Protein AF-A4RSE8-F1 (afdb_monomer)

Solvent-accessible surface area (backbone atoms only — not comparable to full-atom values): 7703 Å² total; per-residue (Å²): 138,79,58,62,68,58,51,51,48,52,58,59,52,69,70,53,61,55,87,44,68,72,59,42,50,52,53,37,50,50,51,46,67,71,17,65,91,40,54,71,45,30,41,56,54,49,50,53,51,50,49,50,37,70,71,39,56,57,93,26,28,63,35,39,51,52,36,52,51,49,34,36,71,72,67,27,71,55,44,38,58,48,50,53,60,62,40,44,74,55,46,53,66,51,53,72,62,35,54,74,71,54,39,55,51,50,53,57,52,54,65,68,37,65,92,66,49,61,64,77,56,47,62,72,40,47,76,79,70,47,78,76,76,84,125

InterPro domains:
  IPR006569 CID domain [PF04818] (38-124)
  IPR006569 CID domain [PS51391] (1-133)
  IPR006569 CID domain [SM00582] (8-130)
  IPR008942 ENTH/VHS [G3DSA:1.25.40.90] (2-130)
  IPR008942 ENTH/VHS [SSF48464] (4-128)
  IPR045154 Protein PCF11-like [PTHR15921] (7-128)
  IPR047415 Pcf11, CID domain [cd16982] (7-129)

Mean predicted aligned error: 3.83 Å

Foldseek 3Di:
DQVVLLVVLLVLLVVQQDQDPVS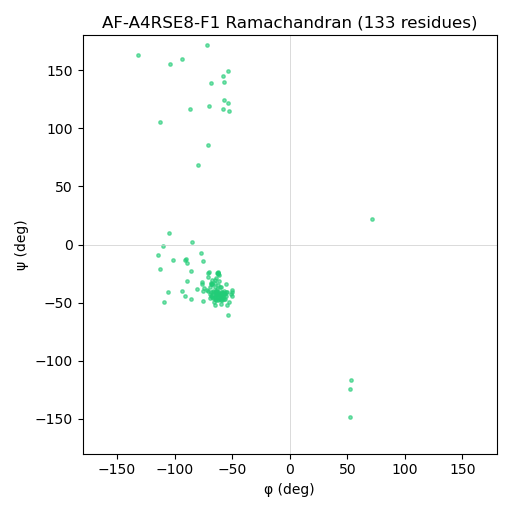LVVSLVSLCVNCVLPLVSNLSSLVSLLVCLVPHALNRSVSSLVSLLSNQVPVNDSSQVNCLVCVLVSLVVSLVRHDPVVLVVSVVSLVVCPVRHDPVSSVSRCCVSDDPPDD

Radius of gyration: 14.72 Å; Cα contacts (8 Å, |Δi|>4): 122; chains: 1; bounding box: 35×40×34 Å

Organism: Ostreococcus lucimarinus (strain CCE9901) (NCBI:txid436017)

Sequence (135 aa):
MSGEEFEEYASALSELVINSKPIITSLTILAGEIAGNDEARAEAIAELIRGHIRTAPAKTKLCGFYLLDSVVKNLRGPFVRCFATGLSDLFLPAYAKVDITQKKSMARLFNTWRPVFPASVLDEIEPHIAPRAAA

pLDDT: mean 92.97, std 10.93, range [35.47, 98.5]

Structure (mmCIF, N/CA/C/O backbone):
data_AF-A4RSE8-F1
#
_entry.id   AF-A4RSE8-F1
#
loop_
_atom_site.group_PDB
_atom_site.id
_atom_site.type_symbol
_atom_site.label_atom_id
_atom_site.label_alt_id
_atom_site.label_comp_id
_atom_site.label_asym_id
_atom_site.label_entity_id
_atom_site.label_seq_id
_atom_site.pdbx_PDB_ins_code
_atom_site.Cartn_x
_atom_site.Cartn_y
_atom_site.Cartn_z
_atom_site.occupancy
_atom_site.B_iso_or_equiv
_atom_site.auth_seq_id
_atom_site.auth_comp_id
_atom_site.auth_asym_id
_atom_site.auth_atom_id
_atom_site.pdbx_PDB_model_num
ATOM 1 N N . MET A 1 1 ? -21.184 12.386 10.783 1.00 49.25 1 MET A N 1
ATOM 2 C CA . MET A 1 1 ? -20.017 13.256 10.527 1.00 49.25 1 MET A CA 1
ATOM 3 C C . MET A 1 1 ? -18.891 12.417 9.921 1.00 49.25 1 MET A 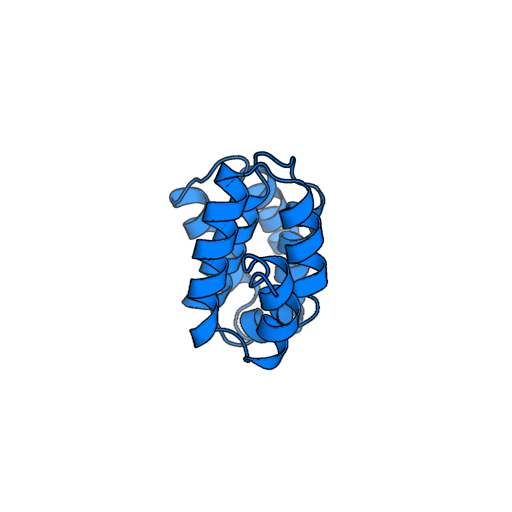C 1
ATOM 5 O O . MET A 1 1 ? -17.820 12.363 10.487 1.00 49.25 1 MET A O 1
ATOM 9 N N . SER A 1 2 ? -19.142 11.674 8.836 1.00 63.53 2 SER A N 1
ATOM 10 C CA . SER A 1 2 ? -18.252 10.570 8.428 1.00 63.53 2 SER A CA 1
ATOM 11 C C . SER A 1 2 ? -17.452 10.817 7.149 1.00 63.53 2 SER A C 1
ATOM 13 O O . SER A 1 2 ? -16.742 9.915 6.748 1.00 63.53 2 SER A O 1
ATOM 15 N N . GLY A 1 3 ? -17.601 11.959 6.465 1.00 80.50 3 GLY A N 1
ATOM 16 C CA . GLY A 1 3 ? -16.933 12.218 5.176 1.00 80.50 3 GLY A CA 1
ATOM 17 C C . GLY A 1 3 ? -15.594 12.949 5.297 1.00 80.50 3 GLY A C 1
ATOM 18 O O . GLY A 1 3 ? -14.639 12.584 4.621 1.00 80.50 3 GLY A O 1
ATOM 19 N N . GLU A 1 4 ? -15.523 13.928 6.201 1.00 90.94 4 GLU A N 1
ATOM 20 C CA . GLU A 1 4 ? -14.373 14.827 6.384 1.00 90.94 4 GLU A CA 1
ATOM 21 C C . GLU A 1 4 ? -13.073 14.062 6.672 1.00 90.94 4 GLU A C 1
ATOM 23 O O . GLU A 1 4 ? -12.058 14.306 6.033 1.00 90.94 4 GLU A O 1
ATOM 28 N N . GLU A 1 5 ? -13.132 13.033 7.519 1.00 94.50 5 GLU A N 1
ATOM 29 C CA . GLU A 1 5 ? -11.977 12.188 7.853 1.00 94.50 5 GLU A CA 1
ATOM 30 C C . GLU A 1 5 ? -11.373 11.487 6.613 1.00 94.50 5 GLU A C 1
ATOM 32 O O . GLU A 1 5 ? -10.154 11.354 6.490 1.00 94.50 5 GLU A O 1
ATOM 37 N N . PHE A 1 6 ? -12.204 11.055 5.656 1.00 95.50 6 PHE A N 1
ATOM 38 C CA . PHE A 1 6 ? -11.722 10.436 4.413 1.00 95.50 6 PHE A CA 1
ATOM 39 C C . PHE A 1 6 ? -11.169 11.469 3.426 1.00 95.50 6 PHE A C 1
ATOM 41 O O . PHE A 1 6 ? -10.238 11.160 2.680 1.00 95.50 6 PHE A O 1
ATOM 48 N N . GLU A 1 7 ? -11.717 12.685 3.418 1.00 95.44 7 GLU A N 1
ATOM 49 C CA . GLU A 1 7 ? -11.199 13.801 2.621 1.00 95.44 7 GLU A CA 1
ATOM 50 C C . GLU A 1 7 ? -9.827 14.250 3.136 1.00 95.44 7 GLU A C 1
ATOM 52 O O . GLU A 1 7 ? -8.893 14.406 2.347 1.00 95.44 7 GLU A O 1
ATOM 57 N N . GLU A 1 8 ? -9.665 14.356 4.456 1.00 95.44 8 GLU A N 1
ATOM 58 C CA . GLU A 1 8 ? -8.377 14.609 5.105 1.00 95.44 8 GLU A CA 1
ATOM 59 C C . GLU A 1 8 ? -7.367 13.509 4.779 1.00 95.44 8 GLU A C 1
ATOM 61 O O . GLU A 1 8 ? -6.230 13.799 4.396 1.00 95.44 8 GLU A O 1
ATOM 66 N N . TYR A 1 9 ? -7.786 12.240 4.846 1.00 97.69 9 TYR A N 1
ATOM 67 C CA . TYR A 1 9 ? -6.937 11.119 4.457 1.00 97.69 9 TYR A CA 1
ATOM 68 C C . TYR A 1 9 ? -6.490 11.219 2.995 1.00 97.69 9 TYR A C 1
ATOM 70 O O . TYR A 1 9 ? -5.308 11.050 2.692 1.00 97.69 9 TYR A O 1
ATOM 78 N N . ALA A 1 10 ? -7.417 11.519 2.082 1.00 96.88 10 ALA A N 1
ATOM 79 C CA . ALA A 1 10 ? -7.121 11.683 0.663 1.00 96.88 10 ALA A CA 1
ATOM 80 C C . ALA A 1 10 ? -6.165 12.861 0.408 1.00 96.88 10 ALA A C 1
ATOM 82 O O . ALA A 1 10 ? -5.236 12.731 -0.394 1.00 96.88 10 ALA A O 1
ATOM 83 N N . SER A 1 11 ? -6.341 13.976 1.124 1.00 96.00 11 SER A N 1
ATOM 84 C CA . SER A 1 11 ? -5.442 15.131 1.056 1.00 96.00 11 SER A CA 1
ATOM 85 C C . SER A 1 11 ? -4.051 14.812 1.605 1.00 96.00 11 SER A C 1
ATOM 87 O O . SER A 1 11 ? -3.053 15.232 1.032 1.00 96.00 11 SER A O 1
ATOM 89 N N . ALA A 1 12 ? -3.940 14.057 2.697 1.00 95.62 12 ALA A N 1
ATOM 90 C CA . ALA A 1 12 ? -2.641 13.631 3.210 1.00 95.62 12 ALA A CA 1
ATOM 91 C C . ALA A 1 12 ? -1.960 12.631 2.256 1.00 95.62 12 ALA A C 1
ATOM 93 O O . ALA A 1 12 ? -0.736 12.618 2.111 1.00 95.62 12 ALA A O 1
ATOM 94 N N . LEU A 1 13 ? -2.751 11.794 1.580 1.00 96.38 13 LEU A N 1
ATOM 95 C CA . LEU A 1 13 ? -2.263 10.795 0.636 1.00 96.38 13 LEU A CA 1
ATOM 96 C C . LEU A 1 13 ? -1.661 11.430 -0.627 1.00 96.38 13 LEU A C 1
ATOM 98 O O . LEU A 1 13 ? -0.674 10.901 -1.146 1.00 96.38 13 LEU A O 1
ATOM 102 N N . SER A 1 14 ? -2.176 12.579 -1.089 1.00 95.31 14 SER A N 1
ATOM 103 C CA . SER A 1 14 ? -1.616 13.287 -2.252 1.00 95.31 14 SER A CA 1
ATOM 104 C C . SER A 1 14 ? -0.182 13.770 -2.035 1.00 95.31 14 SER A C 1
ATOM 106 O O . SER A 1 14 ? 0.573 13.872 -3.000 1.00 95.31 14 SER A O 1
ATOM 108 N N . GLU A 1 15 ? 0.228 13.978 -0.782 1.00 94.94 15 GLU A N 1
ATOM 109 C CA . GLU A 1 15 ? 1.597 14.366 -0.420 1.00 94.94 15 GLU A CA 1
ATOM 110 C C . GLU A 1 15 ? 2.596 13.196 -0.516 1.00 94.94 15 GLU A C 1
ATOM 112 O O . GLU A 1 15 ? 3.815 13.398 -0.538 1.00 94.94 15 GLU A O 1
ATOM 117 N N . LEU A 1 16 ? 2.119 11.947 -0.613 1.00 95.06 16 LEU A N 1
ATOM 118 C CA . LEU A 1 16 ? 2.970 10.762 -0.740 1.00 95.06 16 LEU A CA 1
ATOM 119 C C . LEU A 1 16 ? 3.467 10.574 -2.185 1.00 95.06 16 LEU A C 1
ATOM 121 O O . LEU A 1 16 ? 3.112 9.623 -2.888 1.00 95.06 16 LEU A O 1
ATOM 125 N N . VAL A 1 17 ? 4.334 11.489 -2.618 1.00 92.19 17 VAL A N 1
ATOM 126 C CA . VAL A 1 17 ? 4.970 11.493 -3.949 1.00 92.19 17 VAL A CA 1
ATOM 127 C C . VAL A 1 17 ? 6.409 10.975 -3.938 1.00 92.19 17 VAL A C 1
ATOM 129 O O . VAL A 1 17 ? 6.969 10.659 -4.984 1.00 92.19 17 VAL A O 1
ATOM 132 N N . ILE A 1 18 ? 7.011 10.838 -2.759 1.00 90.69 18 ILE A N 1
ATOM 133 C CA . ILE A 1 18 ? 8.343 10.262 -2.554 1.00 90.69 18 ILE A CA 1
ATOM 134 C C . ILE A 1 18 ? 8.296 9.227 -1.432 1.00 90.69 18 ILE A C 1
ATOM 136 O O . ILE A 1 18 ? 7.360 9.199 -0.632 1.00 90.69 18 ILE A O 1
ATOM 140 N N . ASN A 1 19 ? 9.320 8.377 -1.349 1.00 92.38 19 ASN A N 1
ATOM 141 C CA . ASN A 1 19 ? 9.435 7.399 -0.272 1.00 92.38 19 ASN A CA 1
ATOM 142 C C . ASN A 1 19 ? 9.757 8.108 1.057 1.00 92.38 19 ASN A C 1
ATOM 144 O O . ASN A 1 19 ? 10.922 8.270 1.419 1.00 92.38 19 ASN A O 1
ATOM 148 N N . SER A 1 20 ? 8.716 8.564 1.755 1.00 95.12 20 SER A N 1
ATOM 149 C CA . SER A 1 20 ? 8.807 9.323 3.000 1.00 95.12 20 SER A CA 1
ATOM 150 C C . SER A 1 20 ? 8.265 8.501 4.162 1.00 95.12 20 SER A C 1
ATOM 152 O O . SER A 1 20 ? 7.054 8.345 4.327 1.00 95.12 20 SER A O 1
ATOM 154 N N . LYS A 1 21 ? 9.172 7.988 5.001 1.00 95.38 21 LYS A N 1
ATOM 155 C CA . LYS A 1 21 ? 8.798 7.240 6.209 1.00 95.38 21 LYS A CA 1
ATOM 156 C C . LYS A 1 21 ? 7.875 8.045 7.144 1.00 95.38 21 LYS A C 1
ATOM 158 O O . LYS A 1 21 ? 6.908 7.444 7.613 1.00 95.38 21 LYS A O 1
ATOM 163 N N . PRO A 1 22 ? 8.100 9.352 7.408 1.00 97.44 22 PRO A N 1
ATOM 164 C CA . PRO A 1 22 ? 7.176 10.144 8.222 1.00 97.44 22 PRO A CA 1
ATOM 165 C C . PRO A 1 22 ? 5.750 10.179 7.659 1.00 97.44 22 PRO A C 1
ATOM 167 O O . PRO A 1 22 ? 4.809 9.915 8.400 1.00 97.44 22 PRO A O 1
ATOM 170 N N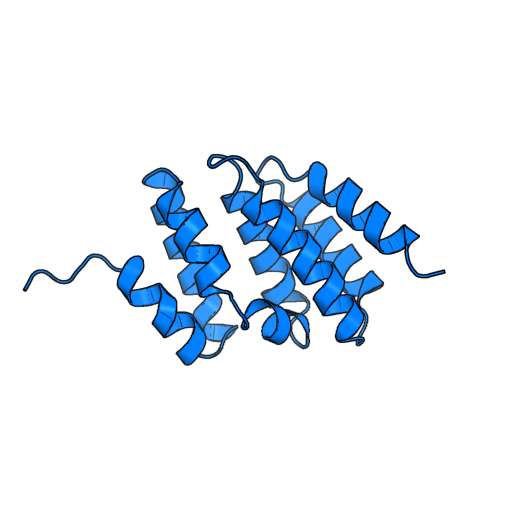 . ILE A 1 23 ? 5.591 10.406 6.348 1.00 97.00 23 ILE A N 1
ATOM 171 C CA . ILE A 1 23 ? 4.267 10.459 5.706 1.00 97.00 23 ILE A CA 1
ATOM 172 C C . ILE A 1 23 ? 3.594 9.083 5.751 1.00 97.00 23 ILE A C 1
ATOM 174 O O . ILE A 1 23 ? 2.446 8.978 6.168 1.00 97.00 23 ILE A O 1
ATOM 178 N N . ILE A 1 24 ? 4.319 8.010 5.410 1.00 98.19 24 ILE A N 1
ATOM 179 C CA . ILE A 1 24 ? 3.798 6.632 5.474 1.00 98.19 24 ILE A CA 1
ATOM 180 C C . ILE A 1 24 ? 3.339 6.281 6.893 1.00 98.19 24 ILE A C 1
ATOM 182 O O . ILE A 1 24 ? 2.279 5.683 7.072 1.00 98.19 24 ILE A O 1
ATOM 186 N N . THR A 1 25 ? 4.127 6.654 7.903 1.00 98.12 25 THR A N 1
ATOM 187 C CA . THR A 1 25 ? 3.788 6.401 9.310 1.00 98.12 25 THR A CA 1
ATOM 188 C C . THR A 1 25 ? 2.529 7.172 9.704 1.00 98.12 25 THR A C 1
ATOM 190 O O . THR A 1 25 ? 1.606 6.570 10.241 1.00 98.12 25 THR A O 1
ATOM 193 N N . SER A 1 26 ? 2.453 8.465 9.369 1.00 98.06 26 SER A N 1
ATOM 194 C CA . SER A 1 26 ? 1.281 9.304 9.650 1.00 98.06 26 SER A CA 1
ATOM 195 C C . SER A 1 26 ? 0.016 8.755 8.991 1.00 98.06 26 SER A C 1
ATOM 197 O O . SER A 1 26 ? -1.000 8.589 9.655 1.00 98.06 26 SER A O 1
ATOM 199 N N . LEU A 1 27 ? 0.088 8.393 7.708 1.00 98.50 27 LEU A N 1
ATOM 200 C CA . LEU A 1 27 ? -1.032 7.799 6.973 1.00 98.50 27 LEU A CA 1
ATOM 201 C C . LEU A 1 27 ? -1.429 6.426 7.524 1.00 98.50 27 LEU A C 1
ATOM 203 O O . LEU A 1 27 ? -2.592 6.050 7.460 1.00 98.50 27 LEU A O 1
ATOM 207 N N . THR A 1 28 ? -0.486 5.662 8.073 1.00 98.50 28 THR A N 1
ATOM 208 C CA . THR A 1 28 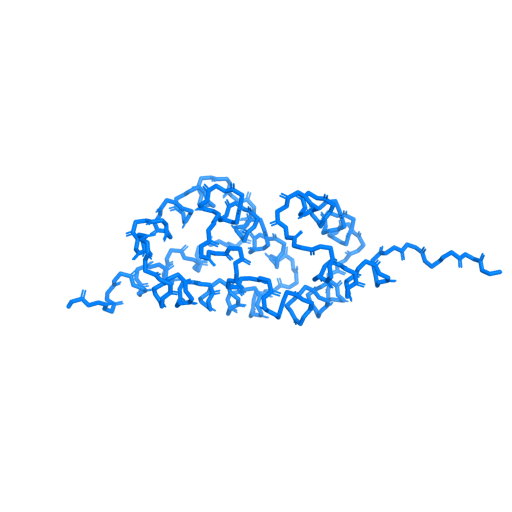? -0.801 4.383 8.723 1.00 98.50 28 THR A CA 1
ATOM 209 C C . THR A 1 28 ? -1.544 4.605 10.042 1.00 98.50 28 THR A C 1
ATOM 211 O O . THR A 1 28 ? -2.487 3.875 10.330 1.00 98.50 28 THR A O 1
ATOM 214 N N . ILE A 1 29 ? -1.154 5.615 10.825 1.00 98.06 29 ILE A N 1
ATOM 215 C CA . ILE A 1 29 ? -1.838 5.980 12.076 1.00 98.06 29 ILE A CA 1
ATOM 216 C C . ILE A 1 29 ? -3.261 6.463 11.771 1.00 98.06 29 ILE A C 1
ATOM 218 O O . ILE A 1 29 ? -4.210 5.873 12.281 1.00 98.06 29 ILE A O 1
ATOM 222 N N . LEU A 1 30 ? -3.409 7.425 10.851 1.00 97.56 30 LEU A N 1
ATOM 223 C CA . LEU A 1 30 ? -4.715 7.946 10.433 1.00 97.56 30 LEU A CA 1
ATOM 224 C C . LEU A 1 30 ? -5.628 6.837 9.896 1.00 97.56 30 LEU A C 1
ATOM 226 O O . LEU A 1 30 ? -6.801 6.780 10.242 1.00 97.56 30 LEU A O 1
ATOM 230 N N . ALA A 1 31 ? -5.099 5.906 9.095 1.00 98.06 31 ALA A N 1
ATOM 231 C CA . ALA A 1 31 ? -5.880 4.769 8.606 1.00 98.06 31 ALA A CA 1
ATOM 232 C C . ALA A 1 31 ? -6.440 3.914 9.755 1.00 98.06 31 ALA A C 1
ATOM 234 O O . ALA A 1 31 ? -7.586 3.474 9.687 1.00 98.06 31 ALA A O 1
ATOM 235 N N . GLY A 1 32 ? -5.646 3.685 10.805 1.00 97.19 32 GLY A N 1
ATOM 236 C CA . GLY A 1 32 ? -6.075 2.943 11.989 1.00 97.19 32 GLY A CA 1
ATOM 237 C C . GLY A 1 32 ? -7.117 3.692 12.816 1.00 97.19 32 GLY A C 1
ATOM 238 O O . GLY A 1 32 ? -8.089 3.083 13.255 1.00 97.19 32 GLY A O 1
ATOM 239 N N . GLU A 1 33 ? -6.946 5.002 12.987 1.00 96.06 33 GLU A N 1
ATOM 240 C CA . GLU A 1 33 ? -7.885 5.866 13.713 1.00 96.06 33 GLU A CA 1
ATOM 241 C C . GLU A 1 33 ? -9.237 5.956 12.998 1.00 96.06 33 GLU A C 1
ATOM 243 O O . GLU A 1 33 ? -10.278 5.741 13.618 1.00 96.06 33 GLU A O 1
ATOM 248 N N . ILE A 1 34 ? -9.224 6.190 11.681 1.00 95.62 34 ILE A N 1
ATOM 249 C CA . ILE A 1 34 ? -10.441 6.315 10.875 1.00 95.62 34 ILE A CA 1
ATOM 250 C C . ILE A 1 34 ? -11.149 4.969 10.755 1.00 95.62 34 ILE A C 1
ATOM 252 O O . ILE A 1 34 ? -12.373 4.929 10.830 1.00 95.62 34 ILE A O 1
ATOM 256 N N . ALA A 1 35 ? -10.434 3.865 10.533 1.00 95.62 35 ALA A N 1
ATOM 257 C CA . ALA A 1 35 ? -11.079 2.564 10.369 1.00 95.62 35 ALA A CA 1
ATOM 258 C C . ALA A 1 35 ? -11.569 1.981 11.701 1.00 95.62 35 ALA A C 1
ATOM 260 O O . ALA A 1 35 ? -12.646 1.385 11.760 1.00 95.62 35 ALA A O 1
ATOM 261 N N . GLY A 1 36 ? -10.787 2.124 12.775 1.00 91.25 36 GLY A N 1
ATOM 262 C CA . GLY A 1 36 ? -11.017 1.392 14.015 1.00 91.25 36 GLY A CA 1
ATOM 263 C C . GLY A 1 36 ? -11.131 -0.115 13.747 1.00 91.25 36 GLY A C 1
ATOM 264 O O . GLY A 1 36 ? -10.249 -0.718 13.139 1.00 91.25 36 GLY A O 1
ATOM 265 N N . ASN A 1 37 ? -12.247 -0.716 14.169 1.00 87.19 37 ASN A N 1
ATOM 266 C CA . ASN A 1 37 ? -12.586 -2.117 13.881 1.00 87.19 37 ASN A CA 1
ATOM 267 C C . ASN A 1 37 ? -13.676 -2.266 12.801 1.00 87.19 37 ASN A C 1
ATOM 269 O O . ASN A 1 37 ? -14.209 -3.361 12.619 1.00 87.19 37 ASN A O 1
ATOM 273 N N . ASP A 1 38 ? -14.044 -1.179 12.121 1.00 94.25 38 ASP A N 1
ATOM 274 C CA . ASP A 1 38 ? -15.110 -1.164 11.123 1.00 94.25 38 ASP A CA 1
ATOM 275 C C . ASP A 1 38 ? -14.561 -1.554 9.743 1.00 94.25 38 ASP A C 1
ATOM 277 O O . ASP A 1 38 ? -13.719 -0.873 9.152 1.00 94.25 38 ASP A O 1
ATOM 281 N N . GLU A 1 39 ? -15.053 -2.675 9.222 1.00 93.94 39 GLU A N 1
ATOM 282 C CA . GLU A 1 39 ? -14.623 -3.233 7.941 1.00 93.94 39 GLU A CA 1
ATOM 283 C C . GLU A 1 39 ? -15.034 -2.365 6.746 1.00 93.94 39 GLU A C 1
ATOM 285 O O . GLU A 1 39 ? -14.263 -2.242 5.798 1.00 93.94 39 GLU A O 1
ATOM 290 N N . ALA A 1 40 ? -16.186 -1.688 6.802 1.00 95.38 40 ALA A N 1
ATOM 291 C CA . ALA A 1 40 ? -16.615 -0.794 5.728 1.00 95.38 40 ALA A CA 1
ATOM 292 C C . ALA A 1 40 ? -15.731 0.459 5.661 1.00 95.38 40 ALA A C 1
ATOM 294 O O . ALA A 1 40 ? -15.398 0.941 4.576 1.00 95.38 40 ALA A O 1
ATOM 295 N N . ARG A 1 41 ? -15.302 0.969 6.821 1.00 96.12 41 ARG A N 1
ATOM 296 C CA . ARG A 1 41 ? -14.381 2.114 6.896 1.00 96.12 41 ARG A CA 1
ATOM 297 C C . ARG A 1 41 ? -12.967 1.726 6.466 1.00 96.12 41 ARG A C 1
ATOM 299 O O . ARG A 1 41 ? -12.327 2.487 5.742 1.00 96.12 41 ARG A O 1
ATOM 306 N N . ALA A 1 42 ? -12.498 0.535 6.846 1.00 97.31 42 ALA A N 1
ATOM 307 C CA . ALA A 1 42 ? -11.231 -0.007 6.358 1.00 97.31 42 ALA A CA 1
ATOM 308 C C . ALA A 1 42 ? -11.226 -0.168 4.828 1.00 97.31 42 ALA A C 1
ATOM 310 O O . ALA A 1 42 ? -10.251 0.218 4.184 1.00 97.31 42 ALA A O 1
ATOM 311 N N . GLU A 1 43 ? -12.321 -0.666 4.242 1.00 97.38 43 GLU A N 1
ATOM 312 C CA . GLU A 1 43 ? -12.469 -0.792 2.788 1.00 97.38 43 GLU A CA 1
ATOM 313 C C . GLU A 1 43 ? -12.445 0.578 2.095 1.00 97.38 43 GLU A C 1
ATOM 315 O O . GLU A 1 43 ? -11.751 0.750 1.095 1.00 97.38 43 GLU A O 1
ATOM 320 N N . ALA A 1 44 ? -13.113 1.590 2.659 1.00 97.38 44 ALA A N 1
ATOM 321 C CA . ALA A 1 44 ? -13.074 2.950 2.120 1.00 97.38 44 ALA A CA 1
ATOM 322 C C . ALA A 1 44 ? -11.645 3.533 2.099 1.00 97.38 44 ALA A C 1
ATOM 324 O O . ALA A 1 44 ? -11.220 4.091 1.085 1.00 97.38 44 ALA A O 1
ATOM 325 N N . ILE A 1 45 ? -10.864 3.348 3.173 1.00 98.06 45 ILE A N 1
ATOM 326 C CA . ILE A 1 45 ? -9.441 3.732 3.198 1.00 98.06 45 ILE A CA 1
ATOM 327 C C . ILE A 1 45 ? -8.628 2.917 2.184 1.00 98.06 45 ILE A C 1
ATOM 329 O O . ILE A 1 45 ? -7.784 3.472 1.474 1.00 98.06 45 ILE A O 1
ATOM 333 N N . ALA A 1 46 ? -8.869 1.606 2.093 1.00 98.00 46 ALA A N 1
ATOM 334 C CA . ALA A 1 46 ? -8.174 0.744 1.146 1.00 98.00 46 ALA A CA 1
ATOM 335 C C . ALA A 1 46 ? -8.402 1.212 -0.299 1.00 98.00 46 ALA A C 1
ATOM 337 O O . ALA A 1 46 ? -7.435 1.315 -1.054 1.00 98.00 46 ALA A O 1
ATOM 338 N N . GLU A 1 47 ? -9.629 1.589 -0.669 1.00 98.00 47 GLU A N 1
ATOM 339 C CA . GLU A 1 47 ? -9.928 2.126 -1.999 1.00 98.00 47 GLU A CA 1
ATOM 340 C C . GLU A 1 47 ? -9.245 3.467 -2.281 1.00 98.00 47 GLU A C 1
ATOM 342 O O . GLU A 1 47 ? -8.748 3.661 -3.394 1.00 98.00 47 GLU A O 1
ATOM 347 N N . LEU A 1 48 ? -9.108 4.359 -1.292 1.00 98.19 48 LEU A N 1
ATOM 348 C CA . LEU A 1 48 ? -8.309 5.582 -1.453 1.00 98.19 48 LEU A CA 1
ATOM 349 C C . LEU A 1 48 ? -6.841 5.250 -1.764 1.00 98.19 48 LEU A C 1
ATOM 351 O O . LEU A 1 48 ? -6.263 5.785 -2.715 1.00 98.19 48 LEU A O 1
ATOM 355 N N . ILE A 1 49 ? -6.249 4.306 -1.024 1.00 98.25 49 ILE A N 1
ATOM 356 C CA . ILE A 1 49 ? -4.871 3.845 -1.252 1.00 98.25 49 ILE A CA 1
ATOM 357 C C . ILE A 1 49 ? -4.733 3.189 -2.635 1.00 98.25 49 ILE A C 1
ATOM 359 O O . ILE A 1 49 ? -3.784 3.488 -3.369 1.00 98.25 49 ILE A O 1
ATOM 363 N N . ARG A 1 50 ? -5.674 2.321 -3.037 1.00 98.19 50 ARG A N 1
AT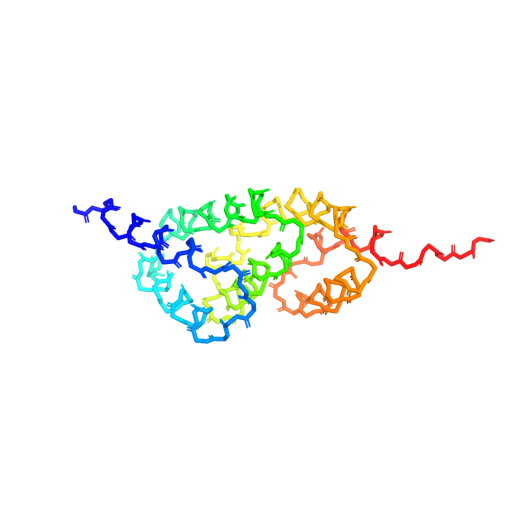OM 364 C CA . ARG A 1 50 ? -5.680 1.716 -4.380 1.00 98.19 50 ARG A CA 1
ATOM 365 C C . ARG A 1 50 ? -5.783 2.778 -5.463 1.00 98.19 50 ARG A C 1
ATOM 367 O O . ARG A 1 50 ? -5.052 2.702 -6.451 1.00 98.19 50 ARG A O 1
ATOM 374 N N . GLY A 1 51 ? -6.673 3.753 -5.288 1.00 97.56 51 GLY A N 1
ATOM 375 C CA . GLY A 1 51 ? -6.851 4.890 -6.183 1.00 97.56 51 GLY A CA 1
ATOM 376 C C . GLY A 1 51 ? -5.535 5.629 -6.401 1.00 97.56 51 GLY A C 1
ATOM 377 O O . GLY A 1 51 ? -5.092 5.751 -7.544 1.00 97.56 51 GLY A O 1
ATOM 378 N N . HIS A 1 52 ? -4.853 5.998 -5.312 1.00 97.06 52 HIS A N 1
ATOM 379 C CA . HIS A 1 52 ? -3.533 6.635 -5.357 1.00 97.06 52 HIS A CA 1
ATOM 380 C C . HIS A 1 52 ? -2.498 5.791 -6.100 1.00 97.06 52 HIS A C 1
ATOM 382 O O . HIS A 1 52 ? -1.816 6.282 -6.995 1.00 97.06 52 HIS A O 1
ATOM 388 N N . ILE A 1 53 ? -2.401 4.490 -5.810 1.00 97.38 53 ILE A N 1
ATOM 389 C CA . ILE A 1 53 ? -1.462 3.593 -6.504 1.00 97.38 53 ILE A CA 1
ATOM 390 C C . ILE A 1 53 ? -1.776 3.504 -8.005 1.00 97.38 53 ILE A C 1
ATOM 392 O O . ILE A 1 53 ? -0.855 3.495 -8.833 1.00 97.38 53 ILE A O 1
ATOM 396 N N . ARG A 1 54 ? -3.058 3.435 -8.386 1.00 96.31 54 ARG A N 1
ATOM 397 C CA . ARG A 1 54 ? -3.492 3.345 -9.790 1.00 96.31 54 ARG A CA 1
ATOM 398 C C . ARG A 1 54 ? -3.120 4.613 -10.563 1.00 96.31 54 ARG A C 1
ATOM 400 O O . ARG A 1 54 ? -2.537 4.492 -11.647 1.00 96.31 54 ARG A O 1
ATOM 407 N N . THR A 1 55 ? -3.362 5.793 -9.994 1.00 95.00 55 THR A N 1
ATOM 408 C CA . THR A 1 55 ? -3.151 7.097 -10.652 1.00 95.00 55 THR A CA 1
ATOM 409 C C . THR A 1 55 ? -1.724 7.636 -10.529 1.00 95.00 55 THR A C 1
ATOM 411 O O . THR A 1 55 ? -1.294 8.396 -11.395 1.00 95.00 55 THR A O 1
ATOM 414 N N . ALA A 1 56 ? -0.949 7.202 -9.529 1.00 94.19 56 ALA A N 1
ATOM 415 C CA . ALA A 1 56 ? 0.419 7.666 -9.312 1.00 94.19 56 ALA A CA 1
ATOM 416 C C . ALA A 1 56 ? 1.325 7.445 -10.545 1.00 94.19 56 ALA A C 1
ATOM 418 O O . ALA A 1 56 ? 1.274 6.372 -11.168 1.00 94.19 56 ALA A O 1
ATOM 419 N N . PRO A 1 57 ? 2.211 8.400 -10.885 1.00 92.69 57 PRO A N 1
ATOM 420 C CA . PRO A 1 57 ? 3.251 8.207 -11.893 1.00 92.69 57 PRO A CA 1
ATOM 421 C C . PRO A 1 57 ? 4.110 6.966 -11.620 1.00 92.69 57 PRO A C 1
ATOM 423 O O . PRO A 1 57 ? 4.369 6.623 -10.469 1.00 92.69 57 PRO A O 1
ATOM 426 N N . ALA A 1 58 ? 4.635 6.318 -12.668 1.00 89.69 58 ALA A N 1
ATOM 427 C CA . ALA A 1 58 ? 5.454 5.101 -12.532 1.00 89.69 58 ALA A CA 1
ATOM 428 C C . ALA A 1 58 ? 6.593 5.250 -11.500 1.00 89.69 58 ALA A C 1
ATOM 430 O O . ALA A 1 58 ? 6.806 4.374 -10.664 1.00 89.69 58 ALA A O 1
ATOM 431 N N . LYS A 1 59 ? 7.257 6.413 -11.476 1.00 88.25 59 LYS A N 1
ATOM 432 C CA . LYS A 1 59 ? 8.346 6.724 -10.535 1.00 88.25 59 LYS A CA 1
ATOM 433 C C . LYS A 1 59 ? 7.923 6.691 -9.060 1.00 88.25 59 LYS A C 1
ATOM 435 O O . LYS A 1 59 ? 8.760 6.432 -8.202 1.00 88.25 59 LYS A O 1
ATOM 440 N N . THR A 1 60 ? 6.646 6.923 -8.762 1.00 90.88 60 THR A N 1
ATOM 441 C CA . THR A 1 60 ? 6.138 7.091 -7.393 1.00 90.88 60 THR A CA 1
ATOM 442 C C . THR A 1 60 ? 5.176 5.982 -6.961 1.00 90.88 60 THR A C 1
ATOM 444 O O . THR A 1 60 ? 4.914 5.863 -5.768 1.00 90.88 60 THR A O 1
ATOM 447 N N . LYS A 1 61 ? 4.734 5.094 -7.872 1.00 92.62 61 LYS A N 1
ATOM 448 C CA . LYS A 1 61 ? 3.866 3.936 -7.555 1.00 92.62 61 LYS A CA 1
ATOM 449 C C . LYS A 1 61 ? 4.372 3.095 -6.384 1.00 92.62 61 LYS A C 1
ATOM 451 O O . LYS A 1 61 ? 3.588 2.656 -5.548 1.00 92.62 61 LYS A O 1
ATOM 456 N N . LEU A 1 62 ? 5.688 2.895 -6.309 1.00 94.12 62 LEU A N 1
ATOM 457 C CA . LEU A 1 62 ? 6.319 2.130 -5.236 1.00 94.12 62 LEU A CA 1
ATOM 458 C C . LEU A 1 62 ? 6.080 2.750 -3.846 1.00 94.12 62 LEU A C 1
ATOM 460 O O . LEU A 1 62 ? 5.950 2.010 -2.877 1.00 94.12 62 LEU A O 1
ATOM 464 N N . CYS A 1 63 ? 5.955 4.079 -3.745 1.00 95.56 63 CYS A N 1
ATOM 465 C CA . CYS A 1 63 ? 5.659 4.762 -2.482 1.00 95.56 63 CYS A CA 1
ATOM 466 C C . CYS A 1 63 ? 4.273 4.372 -1.953 1.00 95.56 63 CYS A C 1
ATOM 468 O O . CYS A 1 63 ? 4.134 4.069 -0.772 1.00 95.56 63 CYS A O 1
ATOM 470 N N . GLY A 1 64 ? 3.271 4.287 -2.836 1.00 97.06 64 GLY A N 1
ATOM 471 C CA . GLY A 1 64 ? 1.936 3.810 -2.470 1.00 97.06 64 GLY A CA 1
ATOM 472 C C . GLY A 1 64 ? 1.939 2.350 -2.004 1.00 97.06 64 GLY A C 1
ATOM 473 O O . GLY A 1 64 ? 1.288 2.021 -1.017 1.00 97.06 64 GLY A O 1
ATOM 474 N N . PHE A 1 65 ? 2.740 1.479 -2.629 1.00 97.94 65 PHE A N 1
ATOM 475 C CA . PHE A 1 65 ? 2.894 0.101 -2.143 1.00 97.94 65 PHE A CA 1
ATOM 476 C C . PHE A 1 65 ? 3.605 0.006 -0.790 1.00 97.94 65 PHE A C 1
ATOM 478 O O . PHE A 1 65 ? 3.293 -0.898 -0.021 1.00 97.94 65 PHE A O 1
ATOM 485 N N . TYR A 1 66 ? 4.523 0.921 -0.465 1.00 98.06 66 TYR A N 1
ATOM 486 C CA . TYR A 1 66 ? 5.100 0.982 0.882 1.00 98.06 66 TYR A CA 1
ATOM 487 C C . TYR A 1 66 ? 4.081 1.414 1.939 1.00 98.06 66 TYR A C 1
ATOM 489 O O . TYR A 1 66 ? 4.129 0.913 3.061 1.00 98.06 66 TYR A O 1
ATOM 497 N N . LEU A 1 67 ? 3.136 2.289 1.589 1.00 98.44 67 LEU A N 1
ATOM 498 C CA . LEU A 1 67 ? 2.014 2.594 2.473 1.00 98.44 67 LEU A CA 1
ATOM 499 C C . LEU A 1 67 ? 1.112 1.374 2.672 1.00 98.44 67 LEU A C 1
ATOM 501 O O . LEU A 1 67 ? 0.834 1.024 3.816 1.00 98.44 67 LEU A O 1
ATOM 505 N N . LEU A 1 68 ? 0.712 0.703 1.585 1.00 98.38 68 LEU A N 1
ATOM 506 C CA . LEU A 1 68 ? -0.068 -0.537 1.657 1.00 98.38 68 LEU A CA 1
ATOM 507 C C . LEU A 1 68 ? 0.626 -1.549 2.575 1.00 98.38 68 LEU A C 1
ATOM 509 O O . LEU A 1 68 ? -0.002 -2.055 3.498 1.00 98.38 68 LEU A O 1
ATOM 513 N N . ASP A 1 69 ? 1.927 -1.780 2.373 1.00 98.38 69 ASP A N 1
ATOM 514 C CA . ASP A 1 69 ? 2.744 -2.681 3.191 1.00 98.38 69 ASP A CA 1
ATOM 515 C C . ASP A 1 69 ? 2.713 -2.326 4.681 1.00 98.38 69 ASP A C 1
ATOM 517 O O . ASP A 1 69 ? 2.497 -3.194 5.529 1.00 98.38 69 ASP A O 1
ATOM 521 N N . SER A 1 70 ? 2.892 -1.043 4.997 1.00 98.38 70 SER A N 1
ATOM 522 C CA . SER A 1 70 ? 2.831 -0.541 6.367 1.00 98.38 70 SER A CA 1
ATOM 523 C C . SER A 1 70 ? 1.456 -0.783 6.993 1.00 98.38 70 SER A C 1
ATOM 525 O O . SER A 1 70 ? 1.370 -1.315 8.101 1.00 98.38 70 SER A O 1
ATOM 527 N N . VAL A 1 71 ? 0.379 -0.458 6.275 1.00 98.12 71 VAL A N 1
ATOM 528 C 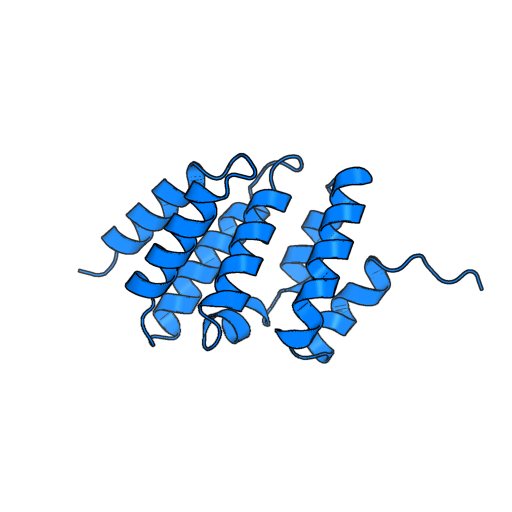CA . VAL A 1 71 ? -1.005 -0.639 6.734 1.00 98.12 71 VAL A CA 1
ATOM 529 C C . VAL A 1 71 ? -1.297 -2.111 7.032 1.00 98.12 71 VAL A C 1
ATOM 531 O O . VAL A 1 71 ? -1.722 -2.443 8.139 1.00 98.12 71 VAL A O 1
ATOM 534 N N . VAL A 1 72 ? -1.001 -3.024 6.103 1.00 97.81 72 VAL A N 1
ATOM 535 C CA . VAL A 1 72 ? -1.340 -4.448 6.282 1.00 97.81 72 VAL A CA 1
ATOM 536 C C . VAL A 1 72 ? -0.491 -5.146 7.342 1.00 97.81 72 VAL A C 1
ATOM 538 O O . VAL A 1 72 ? -0.966 -6.084 7.980 1.00 97.81 72 VAL A O 1
ATOM 541 N N . LYS A 1 73 ? 0.747 -4.693 7.578 1.00 97.38 73 LYS A N 1
ATOM 542 C CA . LYS A 1 73 ? 1.620 -5.269 8.612 1.00 97.38 73 LYS A CA 1
ATOM 543 C C . LYS A 1 73 ? 1.317 -4.757 10.013 1.00 97.38 73 LYS A C 1
ATOM 545 O O . LYS A 1 73 ? 1.423 -5.540 10.961 1.00 97.38 73 LYS A O 1
ATOM 550 N N . ASN A 1 74 ? 0.982 -3.473 10.140 1.00 97.38 74 ASN A N 1
ATOM 551 C CA . ASN A 1 74 ? 0.793 -2.826 11.436 1.00 97.38 74 ASN A CA 1
ATOM 552 C C . ASN A 1 74 ? -0.660 -2.896 11.915 1.00 97.38 74 ASN A C 1
ATOM 554 O O . ASN A 1 74 ? -0.886 -3.222 13.075 1.00 97.38 74 ASN A O 1
ATOM 558 N N . LEU A 1 75 ? -1.634 -2.639 11.037 1.00 96.69 75 LEU A N 1
ATOM 559 C CA . LEU A 1 75 ? -3.055 -2.623 11.410 1.00 96.69 75 LEU A CA 1
ATOM 560 C C . LEU A 1 75 ? -3.706 -4.002 11.269 1.00 96.69 75 LEU A C 1
ATOM 562 O O . LEU A 1 75 ? -4.573 -4.371 12.058 1.00 96.69 75 LEU A O 1
ATOM 566 N N . ARG A 1 76 ? -3.234 -4.802 10.304 1.00 92.81 76 ARG A N 1
ATOM 567 C CA . ARG A 1 76 ? -3.694 -6.178 10.053 1.00 92.81 76 ARG A CA 1
ATOM 568 C C . ARG A 1 76 ? -5.226 -6.256 9.911 1.00 92.81 76 ARG A C 1
ATOM 570 O O . ARG A 1 76 ? -5.853 -5.340 9.385 1.00 92.81 76 ARG A O 1
ATOM 577 N N . GLY A 1 77 ? -5.813 -7.387 10.314 1.00 91.50 77 GLY A N 1
ATOM 578 C CA . GLY A 1 77 ? -7.256 -7.583 10.445 1.00 91.50 77 GLY A CA 1
ATOM 579 C C . GLY A 1 77 ? -8.027 -7.234 9.168 1.00 91.50 77 GLY A C 1
ATOM 580 O O . GLY A 1 77 ? -7.817 -7.909 8.154 1.00 91.50 77 GLY A O 1
ATOM 581 N N . PRO A 1 78 ? -8.914 -6.221 9.205 1.00 94.94 78 PRO A N 1
ATOM 582 C CA . PRO A 1 78 ? -9.739 -5.854 8.059 1.00 94.94 78 PRO A CA 1
ATOM 583 C C . PRO A 1 78 ? -8.888 -5.450 6.850 1.00 94.94 78 PRO A C 1
ATOM 585 O O . PRO A 1 78 ? -9.138 -5.940 5.756 1.00 94.94 78 PRO A O 1
ATOM 588 N N . PHE A 1 79 ? -7.795 -4.702 7.036 1.00 97.31 79 PHE A N 1
ATOM 589 C CA . PHE A 1 79 ? -6.961 -4.255 5.917 1.00 97.31 79 PHE A CA 1
ATOM 590 C C . PHE A 1 79 ? -6.325 -5.404 5.130 1.00 97.31 79 PHE A C 1
ATOM 592 O O . PHE A 1 79 ? -6.201 -5.311 3.911 1.00 97.31 79 PHE A O 1
ATOM 599 N N . VAL A 1 80 ? -5.950 -6.507 5.790 1.00 97.00 80 VAL A N 1
ATOM 600 C CA . VAL A 1 80 ? -5.433 -7.688 5.074 1.00 97.00 80 VAL A CA 1
ATOM 601 C C . VAL A 1 80 ? -6.515 -8.271 4.171 1.00 97.00 80 VAL A C 1
ATOM 603 O O . VAL A 1 80 ? -6.221 -8.613 3.031 1.00 97.00 80 VAL A O 1
ATOM 606 N N . ARG A 1 81 ? -7.764 -8.360 4.648 1.00 95.12 81 ARG A N 1
ATOM 607 C CA . ARG A 1 81 ? -8.890 -8.892 3.864 1.00 95.12 81 ARG A CA 1
ATOM 608 C C . ARG A 1 81 ? -9.268 -7.972 2.708 1.00 95.12 81 ARG A C 1
ATOM 610 O O . ARG A 1 81 ? -9.418 -8.460 1.590 1.00 95.12 81 ARG A O 1
ATOM 617 N N . CYS A 1 82 ? -9.331 -6.665 2.967 1.00 96.25 82 CYS A N 1
ATOM 618 C CA . CYS A 1 82 ? -9.552 -5.642 1.950 1.00 96.25 82 CYS A CA 1
ATOM 619 C C . CYS A 1 82 ? -8.520 -5.804 0.829 1.00 96.25 82 CYS A C 1
ATOM 621 O O . CYS A 1 82 ? -8.866 -6.137 -0.303 1.00 96.25 82 CYS A O 1
ATOM 623 N N . PHE A 1 83 ? -7.227 -5.688 1.149 1.00 97.56 83 PHE A N 1
ATOM 624 C CA . PHE A 1 83 ? -6.171 -5.731 0.136 1.00 97.56 83 PHE A CA 1
ATOM 625 C C . PHE A 1 83 ? -5.946 -7.104 -0.492 1.00 97.56 83 PHE A C 1
ATOM 627 O O . PHE A 1 83 ? -5.470 -7.139 -1.622 1.00 97.56 83 PHE A O 1
ATOM 634 N N . ALA A 1 84 ? -6.287 -8.208 0.181 1.00 96.31 84 ALA A N 1
ATOM 635 C CA . ALA A 1 84 ? -6.219 -9.546 -0.408 1.00 96.31 84 ALA A CA 1
ATOM 636 C C . ALA A 1 84 ? -7.080 -9.633 -1.674 1.00 96.31 84 ALA A C 1
ATOM 638 O O . ALA A 1 84 ? -6.649 -10.177 -2.689 1.00 96.31 84 ALA A O 1
ATOM 639 N N . THR A 1 85 ? -8.272 -9.039 -1.628 1.00 94.12 85 THR A N 1
ATOM 640 C CA . THR A 1 85 ? -9.160 -8.952 -2.787 1.00 94.12 85 THR A CA 1
ATOM 641 C C . THR A 1 85 ? -8.557 -7.991 -3.809 1.00 94.12 85 THR A C 1
ATOM 643 O O . THR A 1 85 ? -8.342 -6.818 -3.508 1.00 94.12 85 THR A O 1
ATOM 646 N N . GLY A 1 86 ? -8.250 -8.464 -5.020 1.00 92.94 86 GLY A N 1
ATOM 647 C CA . GLY A 1 86 ? -7.715 -7.630 -6.106 1.00 92.94 86 GLY A CA 1
ATOM 648 C C . GLY A 1 86 ? -6.268 -7.154 -5.911 1.00 92.94 86 GLY A C 1
ATOM 649 O O . GLY A 1 86 ? -5.877 -6.139 -6.497 1.00 92.94 86 GLY A O 1
ATOM 650 N N . LEU A 1 87 ? -5.465 -7.834 -5.077 1.00 97.38 87 LEU A N 1
ATOM 651 C CA . LEU A 1 87 ? -4.039 -7.514 -4.920 1.00 97.38 87 LEU A CA 1
ATOM 652 C C . LEU A 1 87 ? -3.283 -7.667 -6.246 1.00 97.38 87 LEU A C 1
ATOM 654 O O . LEU A 1 87 ? -2.478 -6.804 -6.598 1.00 97.38 87 LEU A O 1
ATOM 658 N N . SER A 1 88 ? -3.559 -8.743 -6.986 1.00 96.69 88 SER A N 1
ATOM 659 C CA . SER A 1 88 ? -2.970 -9.054 -8.293 1.00 96.69 88 SER A CA 1
ATOM 660 C C . SER A 1 88 ? -3.312 -7.983 -9.332 1.00 96.69 88 SER A C 1
ATOM 662 O O . SER A 1 88 ? -2.405 -7.422 -9.958 1.00 96.69 88 SER A O 1
ATOM 664 N N . ASP A 1 89 ? -4.586 -7.595 -9.412 1.00 96.56 89 ASP A 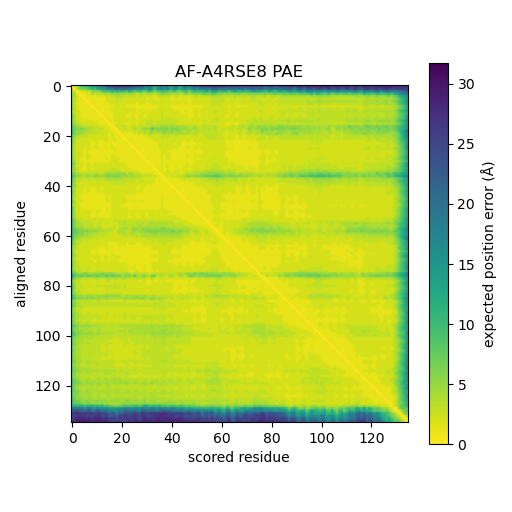N 1
ATOM 665 C CA . ASP A 1 89 ? -5.091 -6.525 -10.284 1.00 96.56 89 ASP A CA 1
ATOM 666 C C . ASP A 1 89 ? -4.498 -5.143 -9.977 1.00 96.56 89 ASP A C 1
ATOM 668 O O . ASP A 1 89 ? -4.433 -4.271 -10.846 1.00 96.56 89 ASP A O 1
ATOM 672 N N . LEU A 1 90 ? -4.050 -4.911 -8.743 1.00 97.62 90 LEU A N 1
ATOM 673 C CA . LEU A 1 90 ? -3.356 -3.682 -8.372 1.00 97.62 90 LEU A CA 1
ATOM 674 C C . LEU A 1 90 ? -1.852 -3.772 -8.663 1.00 97.62 90 LEU A C 1
ATOM 676 O O . LEU A 1 90 ? -1.255 -2.842 -9.216 1.00 97.62 90 LEU A O 1
ATOM 680 N N . PHE A 1 91 ? -1.232 -4.883 -8.269 1.00 97.75 91 PHE A N 1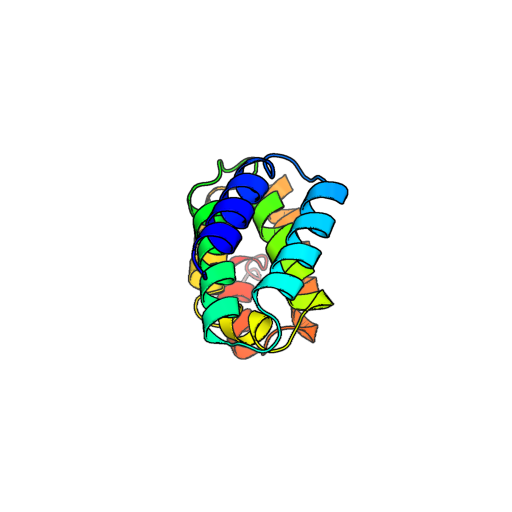
ATOM 681 C CA . PHE A 1 91 ? 0.213 -5.058 -8.271 1.00 97.75 91 PHE A CA 1
ATOM 682 C C . PHE A 1 91 ? 0.771 -5.281 -9.676 1.00 97.75 91 PHE A C 1
ATOM 684 O O . PHE A 1 91 ? 1.727 -4.603 -10.059 1.00 97.75 91 PHE A O 1
ATOM 691 N N . LEU A 1 92 ? 0.186 -6.185 -10.467 1.00 96.88 92 LEU A N 1
ATOM 692 C CA . LEU A 1 92 ? 0.730 -6.575 -11.772 1.00 96.88 92 LEU A CA 1
ATOM 693 C C . LEU A 1 92 ? 0.734 -5.419 -12.788 1.00 96.88 92 LEU A C 1
ATOM 695 O O . LEU A 1 92 ? 1.782 -5.181 -13.403 1.00 96.88 92 LEU A O 1
ATOM 699 N N . PRO A 1 93 ? -0.342 -4.616 -12.937 1.00 96.25 93 PRO A N 1
ATOM 700 C CA . PRO A 1 93 ? -0.316 -3.470 -13.846 1.00 96.25 93 PRO A CA 1
ATOM 701 C C . PRO A 1 93 ? 0.673 -2.388 -13.412 1.00 96.25 93 PRO A C 1
ATOM 703 O O . PRO A 1 93 ? 1.265 -1.711 -14.256 1.00 96.25 93 PRO A O 1
ATOM 706 N N . ALA A 1 94 ? 0.872 -2.207 -12.103 1.00 96.38 94 ALA A N 1
ATOM 707 C CA . ALA A 1 94 ? 1.886 -1.294 -11.598 1.00 96.38 94 ALA A CA 1
ATOM 708 C C . ALA A 1 94 ? 3.299 -1.822 -11.874 1.00 96.38 94 ALA A C 1
ATOM 710 O O . ALA A 1 94 ? 4.130 -1.081 -12.397 1.00 96.38 94 ALA A O 1
ATOM 711 N N . TYR A 1 95 ? 3.544 -3.106 -11.604 1.00 96.25 95 TYR A N 1
ATOM 712 C CA . TYR A 1 95 ? 4.815 -3.782 -11.850 1.00 96.25 95 TYR A CA 1
ATOM 713 C C . TYR A 1 95 ? 5.235 -3.702 -13.323 1.00 96.25 95 TYR A C 1
ATOM 715 O O . TYR A 1 95 ? 6.398 -3.446 -13.628 1.00 96.25 95 TYR A O 1
ATOM 723 N N . ALA A 1 96 ? 4.291 -3.847 -14.256 1.00 94.56 96 ALA A N 1
ATOM 724 C CA . ALA A 1 96 ? 4.560 -3.747 -15.688 1.00 94.56 96 ALA A CA 1
ATOM 725 C C . ALA A 1 96 ? 5.034 -2.349 -16.136 1.00 94.56 96 ALA A C 1
ATOM 727 O O . ALA A 1 96 ? 5.784 -2.248 -17.106 1.00 94.56 96 ALA A O 1
ATOM 728 N N . LYS A 1 97 ? 4.619 -1.283 -15.436 1.00 94.31 97 LYS A N 1
ATOM 729 C CA . LYS A 1 97 ? 4.877 0.121 -15.809 1.00 94.31 97 LYS A CA 1
ATOM 730 C C . LYS A 1 97 ? 6.158 0.713 -15.216 1.00 94.31 97 LYS A C 1
ATOM 732 O O . LYS A 1 97 ? 6.549 1.806 -15.619 1.00 94.31 97 LYS A O 1
ATOM 737 N N . VAL A 1 98 ? 6.773 0.050 -14.241 1.00 94.06 98 VAL A N 1
ATOM 738 C CA . VAL A 1 98 ? 7.960 0.558 -13.538 1.00 94.06 98 VAL A CA 1
ATOM 739 C C . VAL A 1 98 ? 9.268 0.054 -14.153 1.00 94.06 98 VAL A C 1
ATOM 741 O O . VAL A 1 98 ? 9.299 -0.959 -14.859 1.00 94.06 98 VAL A O 1
ATOM 744 N N . ASP A 1 99 ? 10.367 0.759 -13.879 1.00 93.38 99 ASP A N 1
ATOM 745 C CA . ASP A 1 99 ? 11.694 0.378 -14.368 1.00 93.38 99 ASP A CA 1
ATOM 746 C C . ASP A 1 99 ? 12.263 -0.870 -13.657 1.00 93.38 99 ASP A C 1
ATOM 748 O O . ASP A 1 99 ? 11.722 -1.366 -12.669 1.00 93.38 99 ASP A O 1
ATOM 752 N N . ILE A 1 100 ? 13.386 -1.399 -14.155 1.00 92.88 100 ILE A N 1
ATOM 753 C CA . ILE A 1 100 ? 14.019 -2.622 -13.625 1.00 92.88 100 ILE A CA 1
ATOM 754 C C . ILE A 1 100 ? 14.433 -2.467 -12.150 1.00 92.88 100 ILE A C 1
ATOM 756 O O . ILE A 1 100 ? 14.339 -3.422 -11.373 1.00 92.88 100 ILE A O 1
ATOM 760 N N . THR A 1 101 ? 14.892 -1.283 -11.746 1.00 93.56 101 THR A N 1
ATOM 761 C CA . THR A 1 101 ? 15.314 -1.008 -10.366 1.00 93.56 101 THR A CA 1
ATOM 762 C C . THR A 1 101 ? 14.112 -1.052 -9.429 1.00 93.56 101 THR A C 1
ATOM 764 O O . THR A 1 101 ? 14.153 -1.708 -8.384 1.00 93.56 101 THR A O 1
ATOM 767 N N . GLN A 1 102 ? 13.009 -0.425 -9.829 1.00 93.56 102 GLN A N 1
ATOM 768 C CA . GLN A 1 102 ? 11.744 -0.462 -9.113 1.00 93.56 102 GLN A CA 1
ATOM 769 C C . GLN A 1 102 ? 11.147 -1.874 -9.093 1.00 93.56 102 GLN A C 1
ATOM 771 O O . GLN A 1 102 ? 10.718 -2.310 -8.028 1.00 93.56 102 GLN A O 1
ATOM 776 N N . LYS A 1 103 ? 11.202 -2.637 -10.197 1.00 95.31 103 LYS A N 1
ATOM 777 C CA . LYS A 1 103 ? 10.772 -4.050 -10.238 1.00 95.31 103 LYS A CA 1
ATOM 778 C C . LYS A 1 103 ? 11.490 -4.900 -9.194 1.00 95.31 103 LYS A C 1
ATOM 780 O O . LYS A 1 103 ? 10.842 -5.659 -8.478 1.00 95.31 103 LYS A O 1
ATOM 785 N N . LYS A 1 104 ? 12.812 -4.746 -9.041 1.00 94.88 104 LYS A N 1
ATOM 786 C CA . LYS A 1 104 ? 13.580 -5.441 -7.989 1.00 94.88 104 LYS A CA 1
ATOM 787 C C . LYS A 1 104 ? 13.088 -5.068 -6.590 1.00 94.88 104 LYS A C 1
ATOM 789 O O . LYS A 1 104 ? 12.946 -5.938 -5.735 1.00 94.88 104 LYS A O 1
ATOM 794 N N . SER A 1 105 ? 12.811 -3.788 -6.346 1.00 95.62 105 SER A N 1
ATOM 795 C CA . SER A 1 105 ? 12.254 -3.335 -5.066 1.00 95.62 105 SER A CA 1
ATOM 796 C C . SER A 1 105 ? 10.834 -3.848 -4.820 1.00 95.62 105 SER A C 1
ATOM 798 O O . SER A 1 105 ? 10.556 -4.284 -3.708 1.00 95.62 105 SER A O 1
ATOM 800 N N . MET A 1 106 ? 9.973 -3.869 -5.839 1.00 96.62 106 MET A N 1
ATOM 801 C CA . MET A 1 106 ? 8.627 -4.443 -5.761 1.00 96.62 106 MET A CA 1
ATO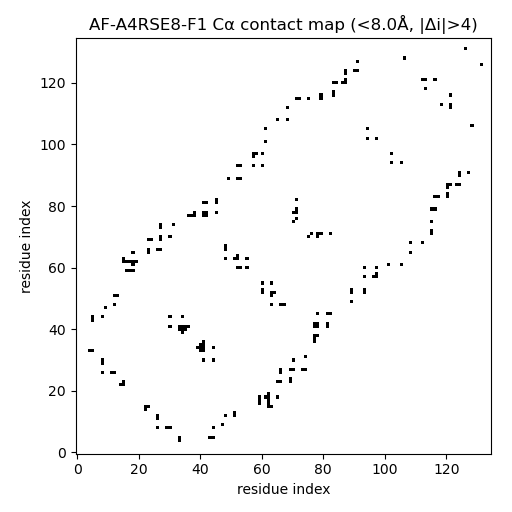M 802 C C . MET A 1 106 ? 8.668 -5.948 -5.484 1.00 96.62 106 MET A C 1
ATOM 804 O O . MET A 1 106 ? 7.930 -6.419 -4.630 1.00 96.62 106 MET A O 1
ATOM 808 N N . ALA A 1 107 ? 9.566 -6.699 -6.128 1.00 95.44 107 ALA A N 1
ATOM 809 C CA . ALA A 1 107 ? 9.739 -8.128 -5.862 1.00 95.44 107 ALA A CA 1
ATOM 810 C C . ALA A 1 107 ? 10.235 -8.393 -4.428 1.00 95.44 107 ALA A C 1
ATOM 812 O O . ALA A 1 107 ? 9.760 -9.307 -3.755 1.00 95.44 107 ALA A O 1
ATOM 813 N N . ARG A 1 108 ? 11.159 -7.565 -3.915 1.00 95.56 108 ARG A N 1
ATOM 814 C CA . ARG A 1 108 ? 11.567 -7.627 -2.501 1.00 95.56 108 ARG A CA 1
ATOM 815 C C . ARG A 1 108 ? 10.402 -7.334 -1.562 1.00 95.56 108 ARG A C 1
ATOM 817 O O . ARG A 1 108 ? 10.232 -8.067 -0.597 1.00 95.56 108 ARG A O 1
ATOM 824 N N . LEU A 1 109 ? 9.611 -6.302 -1.855 1.00 96.25 109 LEU A N 1
ATOM 825 C CA . LEU A 1 109 ? 8.428 -5.944 -1.075 1.00 96.25 109 LEU A CA 1
ATOM 826 C C . LEU A 1 109 ? 7.412 -7.091 -1.050 1.00 96.25 109 LEU A C 1
ATOM 828 O O . LEU A 1 109 ? 6.994 -7.501 0.028 1.00 96.25 109 LEU A O 1
ATOM 832 N N . PHE A 1 110 ? 7.105 -7.669 -2.210 1.00 96.88 110 PHE A N 1
ATOM 833 C CA . PHE A 1 110 ? 6.210 -8.816 -2.340 1.00 96.88 110 PHE A CA 1
ATOM 834 C C . PHE A 1 110 ? 6.646 -10.003 -1.470 1.00 96.88 110 PHE A C 1
ATOM 836 O O . PHE A 1 110 ? 5.831 -10.616 -0.793 1.00 96.88 110 PHE A O 1
ATOM 843 N N . ASN A 1 111 ? 7.945 -10.301 -1.388 1.00 95.38 111 ASN A N 1
ATOM 844 C CA . ASN A 1 111 ? 8.413 -11.386 -0.519 1.00 95.38 111 ASN A CA 1
ATOM 845 C C . ASN A 1 111 ? 8.115 -11.146 0.971 1.00 95.38 111 ASN A C 1
ATOM 847 O O . ASN A 1 111 ? 7.984 -12.104 1.731 1.00 95.38 111 ASN A O 1
ATOM 851 N N . THR A 1 112 ? 7.959 -9.891 1.399 1.00 95.69 112 THR A N 1
ATOM 852 C CA . THR A 1 112 ? 7.591 -9.567 2.785 1.00 95.69 112 THR A CA 1
ATOM 853 C C . THR A 1 112 ? 6.108 -9.789 3.100 1.00 95.69 112 THR A C 1
ATOM 855 O O . THR A 1 112 ? 5.717 -9.691 4.262 1.00 95.69 112 THR A O 1
ATOM 858 N N . TRP A 1 113 ? 5.292 -10.092 2.087 1.00 97.44 113 TRP A N 1
ATOM 859 C CA . TRP A 1 113 ? 3.848 -10.315 2.192 1.00 97.44 113 TRP A CA 1
ATOM 860 C C . TRP A 1 113 ? 3.468 -11.771 2.457 1.00 97.44 113 TRP A C 1
ATOM 862 O O . TRP A 1 113 ? 2.346 -12.026 2.886 1.00 97.44 113 TRP A O 1
ATOM 872 N N . ARG A 1 114 ? 4.412 -12.710 2.310 1.00 95.56 114 ARG A N 1
ATOM 873 C CA . ARG A 1 114 ? 4.225 -14.138 2.630 1.00 95.56 114 ARG A CA 1
ATOM 874 C C . ARG A 1 114 ? 3.651 -14.416 4.031 1.00 95.56 114 ARG A C 1
ATOM 876 O O . ARG A 1 114 ? 2.774 -15.263 4.127 1.00 95.56 114 ARG A O 1
ATOM 883 N N . PRO A 1 115 ? 4.080 -13.736 5.116 1.00 95.94 115 PRO A N 1
ATOM 884 C CA . PRO A 1 115 ? 3.481 -13.924 6.440 1.00 95.94 115 PRO A CA 1
ATOM 885 C C . PRO A 1 115 ? 2.223 -13.067 6.685 1.00 95.94 115 PRO A C 1
ATOM 887 O O . PRO A 1 115 ? 1.715 -13.049 7.805 1.00 95.94 115 PRO A O 1
ATOM 890 N N . VAL A 1 116 ? 1.767 -12.288 5.697 1.00 96.62 116 VAL A N 1
ATOM 891 C CA . VAL A 1 116 ? 0.652 -11.335 5.839 1.00 96.62 116 VAL A CA 1
ATOM 892 C C . VAL A 1 116 ? -0.584 -11.814 5.088 1.00 96.62 116 VAL A C 1
ATOM 894 O O . VAL A 1 116 ? -1.665 -11.834 5.668 1.00 96.62 116 VAL A O 1
ATOM 897 N N . PHE A 1 117 ? -0.431 -12.201 3.822 1.00 96.88 117 PHE A N 1
ATOM 898 C CA . PHE A 1 117 ? -1.538 -12.627 2.970 1.00 96.88 117 PHE A CA 1
ATOM 899 C C . PHE A 1 117 ? -1.579 -14.151 2.803 1.00 96.88 117 PHE A C 1
ATOM 901 O O . PHE A 1 117 ? -0.540 -14.807 2.902 1.00 96.88 117 PHE A O 1
ATOM 908 N N . PRO A 1 118 ? -2.760 -14.726 2.509 1.00 95.06 118 PRO A N 1
ATOM 909 C CA . PRO A 1 118 ? -2.873 -16.132 2.137 1.00 95.06 118 PRO A CA 1
ATOM 910 C C . PRO A 1 118 ? -2.032 -16.464 0.899 1.00 95.06 118 PRO A C 1
ATOM 912 O O . PRO A 1 118 ? -1.959 -15.662 -0.034 1.00 95.06 118 PRO A O 1
ATOM 915 N N . ALA A 1 119 ? -1.465 -17.674 0.858 1.00 94.88 119 ALA A N 1
ATOM 916 C CA . ALA A 1 119 ? -0.664 -18.144 -0.275 1.00 94.88 119 ALA A CA 1
ATOM 917 C C . ALA A 1 119 ? -1.423 -18.043 -1.607 1.00 94.88 119 ALA A C 1
ATOM 919 O O . ALA A 1 119 ? -0.872 -17.523 -2.566 1.00 94.88 119 ALA A O 1
ATOM 920 N N . SER A 1 120 ? -2.716 -18.387 -1.622 1.00 95.12 120 SER A N 1
ATOM 921 C CA . SER A 1 120 ? -3.555 -18.325 -2.825 1.00 95.12 120 SER A CA 1
ATOM 922 C C . SER A 1 120 ? -3.577 -16.948 -3.495 1.00 95.12 120 SER A C 1
ATOM 924 O O . SER A 1 120 ? -3.633 -16.871 -4.713 1.00 95.12 120 SER A O 1
ATOM 926 N N . VAL A 1 121 ? -3.500 -15.862 -2.717 1.00 95.38 121 VAL A N 1
ATOM 927 C CA . VAL A 1 121 ? -3.456 -14.487 -3.245 1.00 95.38 121 VAL A CA 1
ATOM 928 C C . VAL A 1 121 ? -2.085 -14.179 -3.852 1.00 95.38 121 VAL A C 1
ATOM 930 O O . VAL A 1 121 ? -1.972 -13.470 -4.848 1.00 95.38 121 VAL A O 1
ATOM 933 N N . LEU A 1 122 ? -1.020 -14.690 -3.234 1.00 96.19 122 LEU A N 1
ATOM 934 C CA . LEU A 1 122 ? 0.355 -14.466 -3.676 1.00 96.19 122 LEU A CA 1
ATOM 935 C C . LEU A 1 122 ? 0.698 -15.316 -4.907 1.00 96.19 122 LEU A C 1
ATOM 937 O O . LEU A 1 122 ? 1.410 -14.837 -5.791 1.00 96.19 122 LEU A O 1
ATOM 941 N N . ASP A 1 123 ? 0.140 -16.520 -5.007 1.00 94.94 123 ASP A N 1
ATOM 942 C CA . ASP A 1 123 ? 0.332 -17.447 -6.125 1.00 94.94 123 ASP A CA 1
ATOM 943 C C . ASP A 1 123 ? -0.173 -16.869 -7.461 1.00 94.94 123 ASP A C 1
ATOM 945 O O . ASP A 1 123 ? 0.345 -17.215 -8.521 1.00 94.94 123 ASP A O 1
ATOM 949 N N . GLU A 1 124 ? -1.121 -15.925 -7.431 1.00 95.25 124 GLU A N 1
ATOM 950 C CA . GLU A 1 124 ? -1.570 -15.179 -8.618 1.00 95.25 124 GLU A CA 1
ATOM 951 C C . GLU A 1 124 ? -0.516 -14.193 -9.151 1.00 95.25 124 GLU A C 1
ATOM 953 O O . GLU A 1 124 ? -0.553 -13.803 -10.316 1.00 95.25 124 GLU A O 1
ATOM 958 N N . ILE A 1 125 ? 0.420 -13.751 -8.308 1.00 96.19 125 ILE A N 1
ATOM 959 C CA . ILE A 1 125 ? 1.410 -12.712 -8.633 1.00 96.19 125 ILE A CA 1
ATOM 960 C C . ILE A 1 125 ? 2.794 -13.322 -8.852 1.00 96.19 125 ILE A C 1
ATOM 962 O O . ILE A 1 125 ? 3.524 -12.900 -9.754 1.00 96.19 125 ILE A O 1
ATOM 966 N N . GLU A 1 126 ? 3.170 -14.300 -8.025 1.00 94.88 126 GLU A N 1
ATOM 967 C CA . GLU A 1 126 ? 4.510 -14.889 -7.969 1.00 94.88 126 GLU A CA 1
ATOM 968 C C . GLU A 1 126 ? 5.062 -15.328 -9.348 1.00 94.88 126 GLU A C 1
ATOM 970 O O . GLU A 1 126 ? 6.193 -14.940 -9.673 1.00 94.88 126 GLU A O 1
ATOM 975 N N . PRO A 1 127 ? 4.288 -15.998 -10.230 1.00 93.88 127 PRO A N 1
ATOM 976 C CA . PRO A 1 127 ? 4.758 -16.406 -11.559 1.00 93.88 127 PRO A CA 1
ATOM 977 C C . PRO A 1 127 ? 5.149 -15.245 -12.486 1.00 93.88 127 PRO A C 1
ATOM 979 O O . PRO A 1 127 ? 5.931 -15.433 -13.418 1.00 93.88 127 PRO A O 1
ATOM 982 N N . HIS A 1 128 ? 4.614 -14.044 -12.253 1.00 92.06 128 HIS A N 1
ATOM 983 C CA . HIS A 1 128 ? 4.848 -12.867 -13.094 1.00 92.06 128 HIS A CA 1
ATOM 984 C C . HIS A 1 128 ? 6.064 -12.040 -12.664 1.00 92.06 128 HIS A C 1
ATOM 986 O O . HIS A 1 128 ? 6.532 -11.189 -13.426 1.00 92.06 128 HIS A O 1
ATOM 992 N N . ILE A 1 129 ? 6.563 -12.264 -11.448 1.00 89.56 129 ILE A N 1
ATOM 993 C CA . ILE A 1 129 ? 7.715 -11.544 -10.889 1.00 89.56 129 ILE A CA 1
ATOM 994 C C . ILE A 1 129 ? 8.943 -12.433 -10.704 1.00 89.56 129 ILE A C 1
ATOM 996 O O . ILE A 1 129 ? 10.059 -11.913 -10.613 1.00 89.56 129 ILE A O 1
ATOM 1000 N N . ALA A 1 130 ? 8.754 -13.752 -10.636 1.00 76.31 130 ALA A N 1
ATOM 1001 C CA . ALA A 1 130 ? 9.849 -14.700 -10.642 1.00 76.31 130 ALA A CA 1
ATOM 1002 C C . ALA A 1 130 ? 10.525 -14.689 -12.025 1.00 76.31 130 ALA A C 1
ATOM 1004 O O . ALA A 1 130 ? 9.840 -14.626 -13.052 1.00 76.31 130 ALA A O 1
ATOM 1005 N N . PRO A 1 131 ? 11.866 -14.750 -12.099 1.00 61.56 131 PRO A N 1
ATOM 1006 C CA . PRO A 1 131 ? 12.523 -15.016 -13.367 1.00 61.56 131 PRO A CA 1
ATOM 1007 C C . PRO A 1 131 ? 11.989 -16.349 -13.892 1.00 61.56 131 PRO A C 1
ATOM 1009 O O . PRO A 1 131 ? 12.030 -17.354 -13.182 1.00 61.56 131 PRO A O 1
ATOM 1012 N N . ARG A 1 132 ? 11.451 -16.340 -15.118 1.00 50.72 132 ARG A N 1
ATOM 1013 C CA . ARG A 1 132 ? 10.945 -17.547 -15.773 1.00 50.72 132 ARG A CA 1
ATOM 1014 C C . ARG A 1 132 ? 12.065 -18.582 -15.715 1.00 50.72 132 ARG A C 1
ATOM 1016 O O . ARG A 1 132 ? 13.134 -18.332 -16.274 1.00 50.72 132 ARG A O 1
ATOM 1023 N N . ALA A 1 133 ? 11.855 -19.681 -14.989 1.00 44.16 133 ALA A N 1
ATOM 1024 C CA . ALA A 1 133 ? 12.809 -20.778 -14.990 1.00 44.16 133 ALA A CA 1
ATOM 1025 C C . ALA A 1 133 ? 13.026 -21.162 -16.457 1.00 44.16 133 ALA A C 1
ATOM 1027 O O . ALA A 1 133 ? 12.055 -21.389 -17.186 1.00 44.16 133 ALA A O 1
ATOM 1028 N N . ALA A 1 134 ? 14.277 -21.094 -16.911 1.00 38.97 134 ALA A N 1
ATOM 1029 C CA . ALA A 1 134 ? 14.636 -21.546 -18.241 1.00 38.97 134 ALA A CA 1
ATOM 1030 C C . ALA A 1 134 ? 14.225 -23.020 -18.331 1.00 38.97 134 ALA A C 1
ATOM 1032 O O . ALA A 1 134 ? 14.682 -23.831 -17.526 1.00 38.97 134 ALA A O 1
ATOM 1033 N N . ALA A 1 135 ? 13.279 -23.299 -19.228 1.00 35.47 135 ALA A N 1
ATOM 1034 C CA . ALA A 1 135 ? 12.954 -24.653 -19.650 1.00 35.47 135 ALA A CA 1
ATOM 1035 C C . ALA A 1 135 ? 14.111 -25.219 -20.477 1.00 35.47 135 ALA A C 1
ATOM 1037 O O . ALA A 1 135 ? 14.753 -24.409 -21.191 1.00 35.47 135 ALA A O 1
#

Secondary structure (DSSP, 8-state):
--SHHHHHHHHHHHT--S--HHHHHHHHHHHHHHHTT-HHHHHHHHHHHHHHHHHS-TTTHHHHHHHHHHHHHHT-THHHHHHHTTHHHHHHHHHHHS-HHHHHHHHHHHHTTTTTS-HHHHHTTHHHHS-----

Nearest PDB structures (foldseek):
  2bf0-assembly1_X  TM=9.290E-01  e=5.905E-08  Saccharomyces cerevisiae
  1sza-assembly3_C  TM=9.020E-01  e=1.349E-07  Saccharomyces cerevisiae
  9b9l-assembly2_B  TM=8.239E-01  e=1.594E-03  Homo sapiens
  3woz-assembly1_A  TM=4.420E-01  e=1.691E-01  Mus musculus
  6owo-assembly1_B  TM=2.624E-01  e=6.160E+00  Mus musculus